Protein AF-A0A1V2H3I9-F1 (afdb_monomer_lite)

Secondary structure (DSSP, 8-state):
----------PPPPPPHHHHHHHHTT--HHHHHHHHHHTT-S-HHHHHHHHHHHHHTT-HHHHHHHHHHHHHHTTT-GGGS-GGGTS-HHHHHHHHHHTT-S-HHHHHHHHHHHHHHTTHHHHHHHHHHT-

Organism: NCBI:txid1817963

Foldseek 3Di:
DDDPPPPPPPDPDPDDPLRVLCVVLVAFQLLLLLLCVLVVPPDSVVSSVVLSVCVVVVVSVVSVVSSQSSLVVCLPVLVSQFLVRPDPPVLLVLQCVVVVNPDSVVSRSVSSNCSSVVCNVVSVVVSVVVD

Structure (mmCIF, N/CA/C/O backbone):
data_AF-A0A1V2H3I9-F1
#
_entry.id   AF-A0A1V2H3I9-F1
#
loop_
_atom_site.group_PDB
_atom_site.id
_atom_site.type_symbol
_atom_site.label_atom_id
_atom_site.label_alt_id
_atom_site.label_comp_id
_atom_site.label_asym_id
_atom_site.label_entity_id
_atom_site.label_seq_id
_atom_site.pdbx_PDB_ins_code
_atom_site.Cartn_x
_atom_site.Cartn_y
_atom_site.Cartn_z
_atom_site.occupancy
_atom_site.B_iso_or_equiv
_atom_site.auth_seq_id
_atom_site.auth_comp_id
_atom_site.auth_asym_id
_atom_site.auth_atom_id
_atom_site.pdbx_PDB_model_num
ATOM 1 N N . MET A 1 1 ? 9.958 34.212 -27.183 1.00 38.22 1 MET A N 1
ATOM 2 C CA . MET A 1 1 ? 9.345 34.117 -25.842 1.00 38.22 1 MET A CA 1
ATOM 3 C C . MET A 1 1 ? 9.125 32.646 -25.543 1.00 38.22 1 MET A C 1
ATOM 5 O O . MET A 1 1 ? 8.283 32.039 -26.184 1.00 38.22 1 MET A O 1
ATOM 9 N N . VAL A 1 2 ? 9.939 32.056 -24.668 1.00 41.97 2 VAL A N 1
ATOM 10 C CA . VAL A 1 2 ? 9.765 30.665 -24.224 1.00 41.97 2 VAL A CA 1
ATOM 11 C C . VAL A 1 2 ? 9.005 30.728 -22.906 1.00 41.97 2 VAL A C 1
ATOM 13 O O . VAL A 1 2 ? 9.522 31.258 -21.926 1.00 41.97 2 VAL A O 1
ATOM 16 N N . ALA A 1 3 ? 7.755 30.270 -22.906 1.00 41.75 3 ALA A N 1
ATOM 17 C CA . ALA A 1 3 ? 6.960 30.154 -21.694 1.00 41.75 3 ALA A CA 1
ATOM 18 C C . ALA A 1 3 ? 7.446 28.923 -20.917 1.00 41.75 3 ALA A C 1
ATOM 20 O O . ALA A 1 3 ? 7.245 27.790 -21.353 1.00 41.75 3 ALA A O 1
ATOM 21 N N . LEU A 1 4 ? 8.120 29.147 -19.786 1.00 42.47 4 LEU A N 1
ATOM 22 C CA . LEU A 1 4 ? 8.366 28.102 -18.797 1.00 42.47 4 LEU A CA 1
ATOM 23 C C . LEU A 1 4 ? 7.017 27.704 -18.192 1.00 42.47 4 LEU A C 1
ATOM 25 O O . LEU A 1 4 ? 6.416 28.471 -17.441 1.00 42.47 4 LEU A O 1
ATOM 29 N N . VAL A 1 5 ? 6.544 26.501 -18.509 1.00 44.34 5 VAL A N 1
ATOM 30 C CA . VAL A 1 5 ? 5.458 25.867 -17.762 1.00 44.34 5 VAL A CA 1
ATOM 31 C C . VAL A 1 5 ? 6.067 25.390 -16.448 1.00 44.34 5 VAL A C 1
ATOM 33 O O . VAL A 1 5 ? 6.793 24.398 -16.413 1.00 44.34 5 VAL A O 1
ATOM 36 N N . ALA A 1 6 ? 5.831 26.141 -15.374 1.00 46.28 6 ALA A N 1
ATOM 37 C CA . ALA A 1 6 ? 6.162 25.706 -14.028 1.00 46.28 6 ALA A CA 1
ATOM 38 C C . ALA A 1 6 ? 5.324 24.458 -13.714 1.00 46.28 6 ALA A C 1
ATOM 40 O O . ALA A 1 6 ? 4.102 24.536 -13.583 1.00 46.28 6 ALA A O 1
ATOM 41 N N . ALA A 1 7 ? 5.980 23.300 -13.636 1.00 45.19 7 ALA A N 1
ATOM 42 C CA . ALA A 1 7 ? 5.381 22.093 -13.098 1.00 45.19 7 ALA A CA 1
ATOM 43 C C . ALA A 1 7 ? 5.066 22.361 -11.623 1.00 45.19 7 ALA A C 1
ATOM 45 O O . ALA A 1 7 ? 5.963 22.384 -10.782 1.00 45.19 7 ALA A O 1
ATOM 46 N N . ALA A 1 8 ? 3.798 22.631 -11.320 1.00 38.44 8 ALA A N 1
ATOM 47 C CA . ALA A 1 8 ? 3.319 22.654 -9.953 1.00 38.44 8 ALA A CA 1
ATOM 48 C C . ALA A 1 8 ? 3.481 21.235 -9.397 1.00 38.44 8 ALA A C 1
ATOM 50 O O . ALA A 1 8 ? 2.689 20.342 -9.694 1.00 38.44 8 ALA A O 1
ATOM 51 N N . THR A 1 9 ? 4.542 21.011 -8.628 1.00 39.88 9 THR A N 1
ATOM 52 C CA . THR A 1 9 ? 4.649 19.851 -7.752 1.00 39.88 9 THR A CA 1
ATOM 53 C C . THR A 1 9 ? 3.537 20.008 -6.726 1.00 39.88 9 THR A C 1
ATOM 55 O O . THR A 1 9 ? 3.669 20.794 -5.788 1.00 39.88 9 THR A O 1
ATOM 58 N N . ALA A 1 10 ? 2.402 19.343 -6.945 1.00 35.34 10 ALA A N 1
ATOM 59 C CA . ALA A 1 10 ? 1.400 19.199 -5.908 1.00 35.34 10 ALA A CA 1
ATOM 60 C C . ALA A 1 10 ? 2.096 18.494 -4.742 1.00 35.34 10 ALA A C 1
ATOM 62 O O . ALA A 1 10 ? 2.408 17.307 -4.827 1.00 35.34 10 ALA A O 1
ATOM 63 N N . SER A 1 11 ? 2.427 19.252 -3.696 1.00 36.00 11 SER A N 1
ATOM 64 C CA . SER A 1 11 ? 2.833 18.668 -2.426 1.00 36.00 11 SER A CA 1
ATOM 65 C C . SER A 1 11 ? 1.748 17.664 -2.039 1.00 36.00 11 SER A C 1
ATOM 67 O O . SER A 1 11 ? 0.568 18.027 -2.131 1.00 36.00 11 SER A O 1
ATOM 69 N N . PRO A 1 12 ? 2.099 16.423 -1.656 1.00 45.44 12 PRO A N 1
ATOM 70 C CA . PRO A 1 12 ? 1.099 15.488 -1.170 1.00 45.44 12 PRO A CA 1
ATOM 71 C C . PRO A 1 12 ? 0.345 16.195 -0.046 1.00 45.44 12 PRO A C 1
ATOM 73 O O . PRO A 1 12 ? 0.968 16.803 0.831 1.00 45.44 12 PRO A O 1
ATOM 76 N N . ALA A 1 13 ? -0.988 16.213 -0.136 1.00 4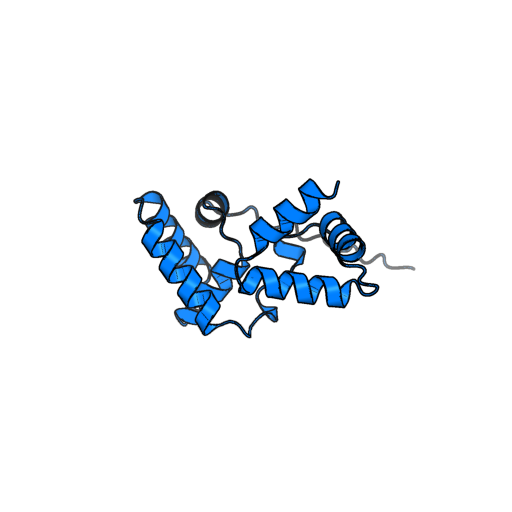8.72 13 ALA A N 1
ATOM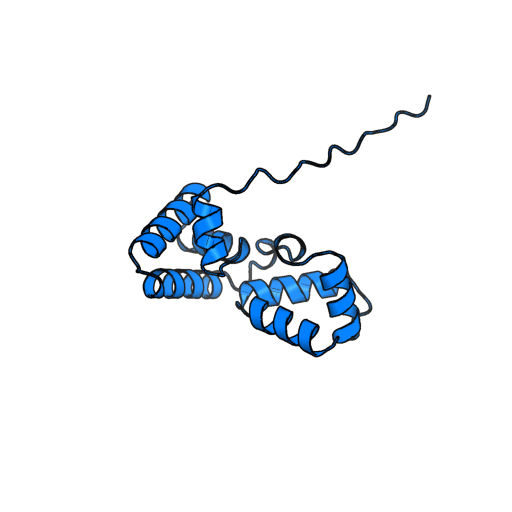 77 C CA . ALA A 1 13 ? -1.810 16.697 0.960 1.00 48.72 13 ALA A CA 1
ATOM 78 C C . ALA A 1 13 ? -1.307 15.998 2.227 1.00 48.72 13 ALA A C 1
ATOM 80 O O . ALA A 1 13 ? -1.122 14.780 2.211 1.00 48.72 13 ALA A O 1
ATOM 81 N N . LEU A 1 14 ? -0.981 16.774 3.266 1.00 50.88 14 LEU A N 1
ATOM 82 C CA . LEU A 1 14 ? -0.530 16.205 4.532 1.00 50.88 14 LEU A CA 1
ATOM 83 C C . LEU A 1 14 ? -1.555 15.158 4.959 1.00 50.88 14 LEU A C 1
ATOM 85 O O . LEU A 1 14 ? -2.751 15.463 4.990 1.00 50.88 14 LEU A O 1
ATOM 89 N N . ALA A 1 15 ? -1.070 13.945 5.218 1.00 66.56 15 ALA A N 1
ATOM 90 C CA . ALA A 1 15 ? -1.923 12.832 5.574 1.00 66.56 15 ALA A CA 1
ATOM 91 C C . ALA A 1 15 ? -2.796 13.207 6.784 1.00 66.56 15 ALA A C 1
ATOM 93 O O . ALA A 1 15 ? -2.362 13.908 7.701 1.00 66.56 15 ALA A O 1
ATOM 94 N N . GLY A 1 16 ? -4.069 12.821 6.745 1.00 80.19 16 GLY A N 1
ATOM 95 C CA . GLY A 1 16 ? -4.996 13.059 7.849 1.00 80.19 16 GLY A CA 1
ATOM 96 C C . GLY A 1 16 ? -4.789 12.055 8.993 1.00 80.19 16 GLY A C 1
ATOM 97 O O . GLY A 1 16 ? -4.281 10.961 8.773 1.00 80.19 16 GLY A O 1
ATOM 98 N N . PRO A 1 17 ? -5.321 12.307 10.204 1.00 85.94 17 PRO A N 1
ATOM 99 C CA . PRO A 1 17 ? -5.114 11.424 11.361 1.00 85.94 17 PRO A CA 1
ATOM 100 C C . PRO A 1 17 ? -5.644 9.989 11.176 1.00 85.94 17 PRO A C 1
ATOM 102 O O . PRO A 1 17 ? -5.270 9.083 11.918 1.00 85.94 17 PRO A O 1
ATOM 105 N N . ASN A 1 18 ? -6.559 9.759 10.229 1.00 89.75 18 ASN A N 1
ATOM 106 C CA . ASN A 1 18 ? -7.024 8.410 9.891 1.00 89.75 18 ASN A CA 1
ATOM 107 C C . ASN A 1 18 ? -6.055 7.679 8.956 1.00 89.75 18 ASN A C 1
ATOM 109 O O . ASN A 1 18 ? -5.906 6.469 9.086 1.00 89.75 18 ASN A O 1
ATOM 113 N N . GLU A 1 19 ? -5.409 8.408 8.045 1.00 89.06 19 GLU A N 1
ATOM 114 C CA . GLU A 1 19 ? -4.344 7.888 7.186 1.00 89.06 19 GLU A CA 1
ATOM 115 C C . GLU A 1 19 ? -3.135 7.513 8.032 1.00 89.06 19 GLU A C 1
ATOM 117 O O . GLU A 1 19 ? -2.701 6.367 7.963 1.00 89.06 19 GLU A O 1
ATOM 122 N N . ASP A 1 20 ? -2.713 8.397 8.939 1.00 91.00 20 ASP A N 1
ATOM 123 C CA . ASP A 1 20 ? -1.615 8.126 9.871 1.00 91.00 20 ASP A CA 1
ATOM 124 C C . ASP A 1 20 ? -1.865 6.849 10.684 1.00 91.00 20 ASP A C 1
ATOM 126 O O . ASP A 1 20 ? -1.057 5.928 10.648 1.00 91.00 20 ASP A O 1
ATOM 130 N N . THR A 1 21 ? -3.033 6.722 11.333 1.00 92.81 21 THR A N 1
ATOM 131 C CA . THR A 1 21 ? -3.376 5.512 12.111 1.00 92.81 21 THR A CA 1
ATOM 132 C C . THR A 1 21 ? -3.334 4.239 11.252 1.00 92.81 21 THR A C 1
ATOM 134 O O . THR A 1 21 ? -2.933 3.174 11.723 1.00 92.81 21 THR A O 1
ATOM 137 N N . PHE A 1 22 ? -3.782 4.317 9.998 1.00 92.62 22 PHE A N 1
ATOM 138 C CA . PHE A 1 22 ? -3.823 3.169 9.093 1.00 92.62 22 PHE A CA 1
ATOM 139 C C . PHE A 1 22 ? -2.421 2.775 8.605 1.00 92.62 22 PHE A C 1
ATOM 141 O O . PHE A 1 22 ? -2.088 1.587 8.575 1.00 92.62 22 PHE A O 1
ATOM 148 N N . PHE A 1 23 ? -1.577 3.757 8.287 1.00 90.81 23 PHE A N 1
ATOM 149 C CA . PHE A 1 23 ? -0.196 3.539 7.860 1.00 90.81 23 PHE A CA 1
ATOM 150 C C . PHE A 1 23 ? 0.717 3.108 9.008 1.00 90.81 23 PHE A C 1
ATOM 152 O O . PHE A 1 23 ? 1.546 2.222 8.816 1.00 90.81 23 PHE A O 1
ATOM 159 N N . GLU A 1 24 ? 0.535 3.648 10.215 1.00 91.94 24 GLU A N 1
ATOM 160 C CA . GLU A 1 24 ? 1.241 3.208 11.427 1.00 91.94 24 GLU A CA 1
ATOM 161 C C . GLU A 1 24 ? 0.937 1.740 11.762 1.00 91.94 24 GLU A C 1
ATOM 163 O O . GLU A 1 24 ? 1.810 1.010 12.231 1.00 91.94 24 GLU A O 1
ATOM 168 N N . ALA A 1 25 ? -0.272 1.263 11.445 1.00 91.06 25 ALA A N 1
ATOM 169 C CA . ALA A 1 25 ? -0.620 -0.157 11.524 1.00 91.06 25 ALA A CA 1
ATOM 170 C C . ALA A 1 25 ? 0.019 -1.012 10.404 1.00 91.06 25 ALA A C 1
ATOM 172 O O . ALA A 1 25 ? -0.101 -2.241 10.401 1.00 91.06 25 ALA A O 1
ATOM 173 N N . GLY A 1 26 ? 0.736 -0.387 9.467 1.00 90.19 26 GLY A N 1
ATOM 174 C CA . GLY A 1 26 ? 1.489 -1.032 8.397 1.00 90.19 26 GLY A CA 1
ATOM 175 C C . GLY A 1 26 ? 0.655 -1.423 7.180 1.00 90.19 26 GLY A C 1
ATOM 176 O O . GLY A 1 26 ? 1.067 -2.330 6.450 1.00 90.19 26 GLY A O 1
ATOM 177 N N . TYR A 1 27 ? -0.502 -0.788 6.988 1.00 92.00 27 TYR A N 1
ATOM 178 C CA . TYR A 1 27 ? -1.279 -0.874 5.754 1.00 92.00 27 TYR A CA 1
ATOM 179 C C . TYR A 1 27 ? -0.860 0.222 4.768 1.00 92.00 27 TYR A C 1
ATOM 181 O O . TYR A 1 27 ? -0.192 1.186 5.129 1.00 92.00 27 TYR A O 1
ATOM 189 N N . THR A 1 28 ? -1.254 0.072 3.509 1.00 92.06 28 THR A N 1
ATOM 190 C CA . THR A 1 28 ? -0.901 0.979 2.407 1.00 92.06 28 THR A CA 1
ATOM 191 C C . THR A 1 28 ? -2.142 1.637 1.799 1.00 92.06 28 THR A C 1
ATOM 193 O O . THR A 1 28 ? -3.260 1.162 1.995 1.00 92.06 28 THR A O 1
ATOM 196 N N . MET A 1 29 ? -1.977 2.690 0.990 1.00 91.00 29 MET A N 1
ATOM 197 C CA . MET A 1 29 ? -3.105 3.259 0.227 1.00 91.00 29 MET A CA 1
ATOM 198 C C . MET A 1 29 ? -3.735 2.260 -0.746 1.00 91.00 29 MET A C 1
ATOM 200 O O . MET A 1 29 ? -4.950 2.270 -0.935 1.00 91.00 29 MET A O 1
ATOM 204 N N . CYS A 1 30 ? -2.945 1.326 -1.283 1.00 93.06 30 CYS A N 1
ATOM 205 C CA . CYS A 1 30 ? -3.471 0.192 -2.041 1.00 93.06 30 CYS A CA 1
ATOM 206 C C . CYS A 1 30 ? -4.507 -0.594 -1.220 1.00 93.06 30 CYS A C 1
ATOM 208 O O . CYS A 1 30 ? -5.595 -0.871 -1.718 1.00 93.06 30 CYS A O 1
ATOM 210 N N . ASP A 1 31 ? -4.231 -0.883 0.055 1.00 93.81 31 ASP A N 1
ATOM 211 C CA . ASP A 1 31 ? -5.164 -1.608 0.930 1.00 93.81 31 ASP A CA 1
ATOM 212 C C . ASP A 1 31 ? -6.463 -0.835 1.150 1.00 93.81 31 ASP A C 1
ATOM 214 O O . ASP A 1 31 ? -7.549 -1.417 1.119 1.00 93.81 31 ASP A O 1
ATOM 218 N N . ALA A 1 32 ? -6.361 0.484 1.302 1.00 93.00 32 ALA A N 1
ATOM 219 C CA . ALA A 1 32 ? -7.514 1.365 1.404 1.00 93.00 32 ALA A CA 1
ATOM 220 C C . ALA A 1 32 ? -8.367 1.340 0.121 1.00 93.00 32 ALA A C 1
ATOM 222 O O . ALA A 1 32 ? -9.588 1.203 0.196 1.00 93.00 32 ALA A O 1
ATOM 223 N N . HIS A 1 33 ? -7.742 1.382 -1.061 1.00 93.12 33 HIS A N 1
ATOM 224 C CA . HIS A 1 33 ? -8.431 1.245 -2.350 1.00 93.12 33 HIS A CA 1
ATOM 225 C C . HIS A 1 33 ? -9.081 -0.127 -2.542 1.00 93.12 33 HIS A C 1
ATOM 227 O O . HIS A 1 33 ? -10.212 -0.207 -3.023 1.00 93.12 33 HIS A O 1
ATOM 233 N N . MET A 1 34 ? -8.409 -1.207 -2.143 1.00 93.88 34 MET A N 1
ATOM 234 C CA . MET A 1 34 ? -8.975 -2.556 -2.215 1.00 93.88 34 MET A CA 1
ATOM 235 C C . MET A 1 34 ? -10.183 -2.712 -1.279 1.00 93.88 34 MET A C 1
ATOM 237 O O . MET A 1 34 ? -11.178 -3.332 -1.655 1.00 93.88 34 MET A O 1
ATOM 241 N N . LEU A 1 35 ? -10.124 -2.127 -0.079 1.00 93.69 35 LEU A N 1
ATOM 242 C CA . LEU A 1 35 ? -11.254 -2.066 0.850 1.00 93.69 35 LEU A CA 1
ATOM 243 C C . LEU A 1 35 ? -12.417 -1.248 0.288 1.00 93.69 35 LEU A C 1
ATOM 245 O O . LEU A 1 35 ? -13.564 -1.678 0.370 1.00 93.69 35 LEU A O 1
ATOM 249 N N . GLN A 1 36 ? -12.117 -0.085 -0.288 1.00 93.25 36 GLN A N 1
ATOM 250 C CA . GLN A 1 36 ? -13.107 0.802 -0.885 1.00 93.25 36 GLN A CA 1
ATOM 251 C C . GLN A 1 36 ? -13.944 0.081 -1.943 1.00 93.25 36 GLN A C 1
ATOM 253 O O . GLN A 1 36 ? -15.172 0.127 -1.897 1.00 93.25 36 GLN A O 1
ATOM 258 N N . LEU A 1 37 ? -13.275 -0.633 -2.849 1.00 90.12 37 LEU A N 1
ATOM 259 C CA . LEU A 1 37 ? -13.933 -1.420 -3.887 1.00 90.12 37 LEU A CA 1
ATOM 260 C C . LEU A 1 37 ? -14.748 -2.582 -3.313 1.00 90.12 37 LEU A C 1
ATOM 262 O O . LEU A 1 37 ? -15.829 -2.869 -3.801 1.00 90.12 37 LEU A O 1
ATOM 266 N N . ALA A 1 38 ? -14.253 -3.260 -2.276 1.00 90.06 38 ALA A N 1
ATOM 267 C CA . ALA A 1 38 ? -14.966 -4.394 -1.687 1.00 90.06 38 ALA A CA 1
ATOM 268 C C . ALA A 1 38 ? -16.235 -4.004 -0.912 1.00 90.06 38 ALA A C 1
ATOM 270 O O . ALA A 1 38 ? -17.099 -4.855 -0.702 1.00 90.06 38 ALA A O 1
ATOM 271 N N . TYR A 1 39 ? -16.337 -2.751 -0.467 1.00 89.00 39 TYR A N 1
ATOM 272 C CA . TYR A 1 39 ? -17.512 -2.226 0.229 1.00 89.00 39 TYR A CA 1
ATOM 273 C C . TYR A 1 39 ? -18.439 -1.386 -0.653 1.00 89.00 39 TYR A C 1
ATOM 275 O O . TYR A 1 39 ? -19.429 -0.879 -0.125 1.00 89.00 39 TYR A O 1
ATOM 283 N N . ASP A 1 40 ? -18.127 -1.229 -1.945 1.00 86.50 40 ASP A N 1
ATOM 284 C CA . ASP A 1 40 ? -18.825 -0.311 -2.855 1.00 86.50 40 ASP A CA 1
ATOM 285 C C . ASP A 1 40 ? -18.975 1.103 -2.249 1.00 86.50 40 ASP A C 1
ATOM 287 O O . ASP A 1 40 ? -20.020 1.748 -2.347 1.00 86.50 40 ASP A O 1
ATOM 291 N N . ASP A 1 41 ? -17.935 1.577 -1.552 1.00 86.06 41 ASP A N 1
ATOM 292 C CA . ASP A 1 41 ? -17.943 2.881 -0.884 1.00 86.06 41 ASP A CA 1
ATOM 293 C C . ASP A 1 41 ? -17.300 3.937 -1.786 1.00 86.06 41 ASP A C 1
ATOM 295 O O . ASP A 1 41 ? -16.099 3.919 -2.046 1.00 86.06 41 ASP A O 1
ATOM 299 N N . ASP A 1 42 ? -18.065 4.922 -2.240 1.00 82.62 42 ASP A N 1
ATOM 300 C CA . ASP A 1 42 ? -17.523 5.974 -3.106 1.00 82.62 42 ASP A CA 1
ATOM 301 C C . ASP A 1 42 ? -16.559 6.923 -2.369 1.00 82.62 42 ASP A C 1
ATOM 303 O O . ASP A 1 42 ? -15.836 7.701 -2.997 1.00 82.62 42 ASP A O 1
ATOM 307 N N . LEU A 1 43 ? -16.508 6.869 -1.031 1.00 86.75 43 LEU A N 1
ATOM 308 C CA . LEU A 1 43 ? -15.756 7.814 -0.209 1.00 86.75 43 LEU A CA 1
ATOM 309 C C . LEU A 1 43 ? -14.599 7.142 0.535 1.00 86.75 43 LEU A C 1
ATOM 311 O O . LEU A 1 43 ? -14.763 6.629 1.642 1.00 86.75 43 LEU A O 1
ATOM 315 N N . MET A 1 44 ? -13.383 7.287 0.004 1.00 85.75 44 MET A N 1
ATOM 316 C CA . MET A 1 44 ? -12.154 6.799 0.649 1.00 85.75 44 MET A CA 1
ATOM 317 C C . MET A 1 44 ? -12.022 7.247 2.116 1.00 85.75 44 MET A C 1
ATOM 319 O O . MET A 1 44 ? -11.697 6.456 3.001 1.00 85.75 44 MET A O 1
ATOM 323 N N . ASN A 1 45 ? -12.377 8.500 2.413 1.00 86.06 45 ASN A N 1
ATOM 324 C CA . ASN A 1 45 ? -12.335 9.038 3.775 1.00 86.06 45 ASN A CA 1
ATOM 325 C C . ASN A 1 45 ? -13.207 8.249 4.765 1.00 86.06 45 ASN A C 1
ATOM 327 O O . ASN A 1 45 ? -12.893 8.199 5.955 1.00 86.06 45 ASN A O 1
ATOM 331 N N . ARG A 1 46 ? -14.308 7.640 4.304 1.00 88.25 46 ARG A N 1
ATOM 332 C CA . ARG A 1 46 ? -15.182 6.808 5.139 1.00 88.25 46 ARG A CA 1
ATOM 333 C C . ARG A 1 46 ? -14.525 5.463 5.435 1.00 88.25 46 ARG A C 1
ATOM 335 O O . ARG A 1 46 ? -14.496 5.069 6.600 1.00 88.25 46 ARG A O 1
ATOM 342 N N . VAL A 1 47 ? -13.949 4.816 4.423 1.00 90.81 47 VAL A N 1
ATOM 343 C CA . VAL A 1 47 ? -13.177 3.571 4.568 1.00 90.81 47 VAL A CA 1
ATOM 344 C C . VAL A 1 47 ? -12.050 3.759 5.581 1.00 90.81 47 VAL A C 1
ATOM 346 O O . VAL A 1 47 ? -11.978 3.027 6.570 1.00 90.81 47 VAL A O 1
ATOM 349 N N . MET A 1 48 ? -11.240 4.802 5.392 1.00 89.81 48 MET A N 1
ATOM 350 C CA . MET A 1 48 ? -10.093 5.105 6.250 1.00 89.81 48 MET A CA 1
ATOM 351 C C . MET A 1 48 ? -10.512 5.461 7.673 1.00 89.81 48 MET A C 1
ATOM 353 O O . MET A 1 48 ? -9.921 4.965 8.629 1.00 89.81 48 MET A O 1
ATOM 357 N N . ARG A 1 49 ? -11.574 6.257 7.848 1.00 91.62 49 ARG A N 1
ATOM 358 C CA . ARG A 1 49 ? -12.116 6.553 9.181 1.00 91.62 49 ARG A CA 1
ATOM 359 C C . ARG A 1 49 ? -12.578 5.282 9.892 1.00 91.62 49 ARG A C 1
ATOM 361 O O . ARG A 1 49 ? -12.202 5.069 11.039 1.00 91.62 49 ARG A O 1
ATOM 368 N N . ASN A 1 50 ? -13.344 4.427 9.217 1.00 92.94 50 ASN A N 1
ATOM 369 C CA . ASN A 1 50 ? -13.858 3.189 9.805 1.00 92.94 50 ASN A CA 1
ATOM 370 C C . ASN A 1 50 ? -12.724 2.220 10.178 1.00 92.94 50 ASN A C 1
ATOM 372 O O . ASN A 1 50 ? -12.781 1.573 11.225 1.00 92.94 50 ASN A O 1
ATOM 376 N N . ALA A 1 51 ? -11.695 2.110 9.334 1.00 94.00 51 ALA A N 1
ATOM 377 C CA . ALA A 1 51 ? -10.518 1.301 9.624 1.00 94.00 51 ALA A CA 1
ATOM 378 C C . ALA A 1 51 ? -9.723 1.871 10.809 1.00 94.00 51 ALA A C 1
ATOM 380 O O . ALA A 1 51 ? -9.426 1.140 11.753 1.00 94.00 51 ALA A O 1
ATOM 381 N N . ALA A 1 52 ? -9.456 3.179 10.816 1.00 94.25 52 ALA A N 1
ATOM 382 C CA . ALA A 1 52 ? -8.753 3.851 11.904 1.00 94.25 52 ALA A CA 1
ATOM 383 C C . ALA A 1 52 ? -9.507 3.747 13.242 1.00 94.25 52 ALA A C 1
ATOM 385 O O . ALA A 1 52 ? -8.893 3.514 14.279 1.00 94.25 52 ALA A O 1
ATOM 386 N N . GLU A 1 53 ? -10.838 3.858 13.244 1.00 96.00 53 GLU A N 1
ATOM 387 C CA . GLU A 1 53 ? -11.659 3.659 14.445 1.00 96.00 53 GLU A CA 1
ATOM 388 C C . GLU A 1 53 ? -11.531 2.240 15.015 1.00 96.00 53 GLU A C 1
ATOM 390 O O . GLU A 1 53 ? -11.358 2.091 16.225 1.00 96.00 53 GLU A O 1
ATOM 395 N N . LYS A 1 54 ? -11.564 1.206 14.164 1.00 96.31 54 LYS A N 1
ATOM 396 C CA . LYS A 1 54 ? -11.329 -0.188 14.581 1.00 96.31 54 LYS A CA 1
ATOM 397 C C . LYS A 1 54 ? -9.919 -0.364 15.153 1.00 96.31 54 LYS A C 1
ATOM 399 O O . LYS A 1 54 ? -9.764 -0.945 16.223 1.00 96.31 54 LYS A O 1
ATOM 404 N N . LEU A 1 55 ? -8.898 0.189 14.494 1.00 96.62 55 LEU A N 1
ATOM 405 C CA . LEU A 1 55 ? -7.511 0.124 14.972 1.00 96.62 55 LEU A CA 1
ATOM 406 C C . LEU A 1 55 ? -7.351 0.770 16.353 1.00 96.62 55 LEU A C 1
ATOM 408 O O . LEU A 1 55 ? -6.790 0.147 17.251 1.00 96.62 55 LEU A O 1
ATOM 412 N N . ARG A 1 56 ? -7.921 1.963 16.569 1.00 94.94 56 ARG A N 1
ATOM 413 C CA . ARG A 1 56 ? -7.881 2.654 17.874 1.00 94.94 56 ARG A CA 1
ATOM 414 C C . ARG A 1 56 ? -8.597 1.887 18.989 1.00 94.94 56 ARG A C 1
ATOM 416 O O . ARG A 1 56 ? -8.254 2.059 20.153 1.00 94.94 56 ARG A O 1
ATOM 423 N N . ARG A 1 57 ? -9.575 1.042 18.652 1.00 96.12 57 ARG A N 1
ATOM 424 C CA . ARG A 1 57 ? -10.275 0.154 19.600 1.00 96.12 57 ARG A CA 1
ATOM 425 C C . ARG A 1 57 ? -9.537 -1.161 19.869 1.00 96.12 57 ARG A C 1
ATOM 427 O O . ARG A 1 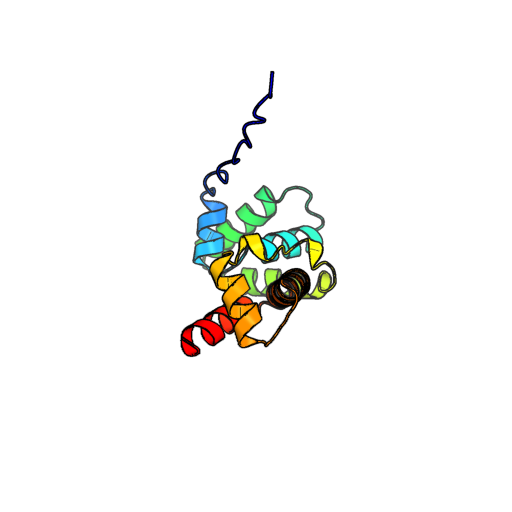57 ? -9.989 -1.935 20.704 1.00 96.12 57 ARG A O 1
ATOM 434 N N . GLY A 1 58 ? -8.418 -1.414 19.189 1.00 95.62 58 GLY A N 1
ATOM 435 C CA . GLY A 1 58 ? -7.682 -2.675 19.281 1.00 95.62 58 GLY A CA 1
ATOM 436 C C . GLY A 1 58 ? -8.222 -3.782 18.369 1.00 95.62 58 GLY A C 1
ATOM 437 O O . GLY A 1 58 ? -7.736 -4.909 18.427 1.00 95.62 58 GLY A O 1
ATOM 438 N N . ASP A 1 59 ? -9.161 -3.480 17.467 1.00 97.00 59 ASP A N 1
ATOM 439 C CA . ASP A 1 59 ? -9.781 -4.448 16.551 1.00 97.00 59 ASP A CA 1
ATOM 440 C C . ASP A 1 59 ? -8.902 -4.737 15.314 1.00 97.00 59 ASP A C 1
ATOM 442 O O . ASP A 1 59 ? -9.392 -4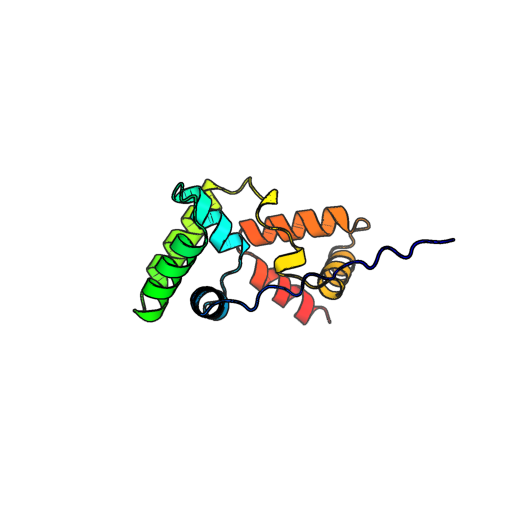.908 14.193 1.00 97.00 59 ASP A O 1
ATOM 446 N N . GLY A 1 60 ? -7.579 -4.802 15.494 1.00 95.75 60 GLY A N 1
ATOM 447 C CA . GLY A 1 60 ? -6.615 -4.980 14.403 1.00 95.75 60 GLY A CA 1
ATOM 448 C C . GLY A 1 60 ? -6.854 -6.254 13.590 1.00 95.75 60 GLY A C 1
ATOM 449 O O . GLY A 1 60 ? -6.769 -6.225 12.364 1.00 95.75 60 GLY A O 1
ATOM 450 N N . ALA A 1 61 ? -7.261 -7.346 14.245 1.00 96.44 61 ALA A N 1
ATOM 451 C CA . ALA A 1 61 ? -7.611 -8.598 13.573 1.00 96.44 61 ALA A CA 1
ATOM 452 C C . ALA A 1 61 ? -8.806 -8.442 12.618 1.00 96.44 61 ALA A C 1
ATOM 454 O O . ALA A 1 61 ? -8.847 -9.072 11.561 1.00 96.44 61 ALA A O 1
ATOM 455 N N . ARG A 1 62 ? -9.774 -7.578 12.960 1.00 95.06 62 ARG A N 1
ATOM 456 C CA . ARG A 1 62 ? -10.920 -7.320 12.086 1.00 95.06 62 ARG A CA 1
ATOM 457 C C . ARG A 1 62 ? -10.504 -6.518 10.862 1.00 95.06 62 ARG A C 1
ATOM 459 O O . ARG A 1 62 ? -10.922 -6.856 9.762 1.00 95.06 62 ARG A O 1
ATOM 466 N N . VAL A 1 63 ? -9.660 -5.506 11.053 1.00 96.06 63 VAL A N 1
ATOM 467 C CA . VAL A 1 63 ? -9.116 -4.705 9.947 1.00 96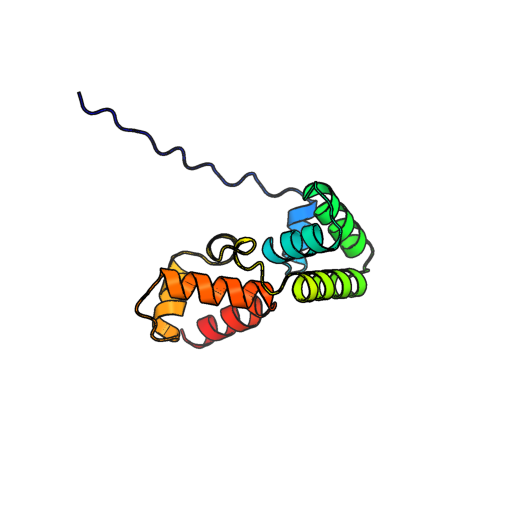.06 63 VAL A CA 1
ATOM 468 C C . VAL A 1 63 ? -8.271 -5.570 9.017 1.00 96.06 63 VAL A C 1
ATOM 470 O O . VAL A 1 63 ? -8.448 -5.491 7.808 1.00 96.06 63 VAL A O 1
ATOM 473 N N . ALA A 1 64 ? -7.443 -6.465 9.558 1.00 95.38 64 ALA A N 1
ATOM 474 C CA . ALA A 1 64 ? -6.661 -7.403 8.757 1.00 95.38 64 ALA A CA 1
ATOM 475 C C . ALA A 1 64 ? -7.557 -8.317 7.904 1.00 95.38 64 ALA A C 1
ATOM 477 O O . ALA A 1 64 ? -7.315 -8.479 6.710 1.00 95.38 64 ALA A O 1
ATOM 478 N N . ALA A 1 65 ? -8.628 -8.869 8.488 1.00 95.56 65 ALA A N 1
ATOM 479 C CA . ALA A 1 65 ? -9.584 -9.705 7.761 1.00 95.56 65 ALA A CA 1
ATOM 480 C C . ALA A 1 65 ? -10.366 -8.927 6.687 1.00 95.56 65 ALA A C 1
ATOM 482 O O . ALA A 1 65 ? -10.661 -9.467 5.620 1.00 95.56 65 ALA A O 1
ATOM 483 N N . ASP A 1 66 ? -10.708 -7.669 6.968 1.00 95.25 66 ASP A N 1
ATOM 484 C CA . ASP A 1 66 ? -11.356 -6.775 6.012 1.00 95.25 66 ASP A CA 1
ATOM 485 C C . ASP A 1 66 ? -10.406 -6.483 4.830 1.00 95.25 66 ASP A C 1
ATOM 487 O O . ASP A 1 66 ? -10.802 -6.646 3.676 1.00 95.25 66 ASP A O 1
ATOM 491 N N . VAL A 1 67 ? -9.141 -6.126 5.099 1.00 95.12 67 VAL A N 1
ATOM 492 C CA . VAL A 1 67 ? -8.121 -5.838 4.069 1.00 95.12 67 VAL A CA 1
ATOM 493 C C . VAL A 1 67 ? -7.850 -7.064 3.205 1.00 95.12 67 VAL A C 1
ATOM 495 O O . VAL A 1 67 ? -7.850 -6.963 1.980 1.00 95.12 67 VAL A O 1
ATOM 498 N N . GLU A 1 68 ? -7.670 -8.229 3.825 1.00 95.00 68 GLU A N 1
ATOM 499 C CA . GLU A 1 68 ? -7.426 -9.481 3.109 1.00 95.00 68 GLU A CA 1
ATOM 500 C C . GLU A 1 68 ? -8.586 -9.820 2.167 1.00 95.00 68 GLU A C 1
ATOM 502 O O . GLU A 1 68 ? -8.381 -10.131 0.994 1.00 95.00 68 GLU A O 1
ATOM 507 N N . ARG A 1 69 ? -9.829 -9.665 2.638 1.00 94.00 69 ARG A N 1
ATOM 508 C CA . ARG A 1 69 ? -11.015 -9.803 1.785 1.00 94.00 69 ARG A CA 1
ATOM 509 C C . ARG A 1 69 ? -10.987 -8.807 0.627 1.00 94.00 69 ARG A C 1
ATOM 511 O O . ARG A 1 69 ? -11.250 -9.200 -0.509 1.00 94.00 69 ARG A O 1
ATOM 518 N N . GLY A 1 70 ? -10.661 -7.544 0.907 1.00 94.00 70 GLY A N 1
ATOM 519 C CA . GLY A 1 70 ? -10.555 -6.493 -0.101 1.00 94.00 70 GLY A CA 1
ATOM 520 C C . GLY A 1 70 ? -9.585 -6.862 -1.219 1.00 94.00 70 GLY A C 1
ATOM 521 O O . GLY A 1 70 ? -9.940 -6.791 -2.397 1.00 94.00 70 GLY A O 1
ATOM 522 N N . ARG A 1 71 ? -8.392 -7.336 -0.852 1.00 93.69 71 ARG A N 1
ATOM 523 C CA . ARG A 1 71 ? -7.371 -7.818 -1.791 1.00 93.69 71 ARG A CA 1
ATOM 524 C C . ARG A 1 71 ? -7.856 -9.014 -2.603 1.00 93.69 71 ARG A C 1
ATOM 526 O O . ARG A 1 71 ? -7.702 -9.025 -3.820 1.00 93.69 71 ARG A O 1
ATOM 533 N N . GLN A 1 72 ? -8.477 -10.005 -1.964 1.00 93.62 72 GLN A N 1
ATOM 534 C CA . GLN A 1 72 ? -8.970 -11.203 -2.653 1.00 93.62 72 GLN A CA 1
ATOM 535 C C . GLN A 1 72 ? -10.052 -10.884 -3.689 1.00 93.62 72 GLN A C 1
ATOM 537 O O . GLN A 1 72 ? -9.999 -11.408 -4.805 1.00 93.62 72 GLN A O 1
ATOM 542 N N . MET A 1 73 ? -11.007 -10.018 -3.337 1.00 92.75 73 MET A N 1
ATOM 543 C CA . MET A 1 73 ? -12.086 -9.595 -4.235 1.00 92.75 73 MET A CA 1
ATOM 544 C C . MET A 1 73 ? -11.559 -8.772 -5.414 1.00 92.75 73 MET A C 1
ATOM 546 O O . MET A 1 73 ? -12.049 -8.918 -6.530 1.00 92.75 73 MET A O 1
ATOM 550 N N . ASN A 1 74 ? -10.521 -7.964 -5.186 1.00 92.50 74 ASN A N 1
ATOM 551 C CA . ASN A 1 74 ? -10.016 -6.992 -6.154 1.00 92.50 74 ASN A CA 1
ATOM 552 C C . ASN A 1 74 ? -8.619 -7.338 -6.694 1.00 92.50 74 ASN A C 1
ATOM 554 O O . ASN A 1 74 ? -7.905 -6.472 -7.195 1.00 92.50 74 ASN A O 1
ATOM 558 N N . ARG A 1 75 ? -8.224 -8.619 -6.658 1.00 90.25 75 ARG A N 1
ATOM 559 C CA . ARG A 1 75 ? -6.859 -9.073 -6.994 1.00 90.25 75 ARG A CA 1
ATOM 560 C C . ARG A 1 75 ? -6.380 -8.753 -8.417 1.00 90.25 75 ARG A C 1
ATOM 562 O O . ARG A 1 75 ? -5.196 -8.886 -8.713 1.00 90.25 75 ARG A O 1
ATOM 569 N N . TYR A 1 76 ? -7.296 -8.380 -9.308 1.00 89.06 76 TYR A N 1
ATOM 570 C CA . TYR A 1 76 ? -7.009 -8.007 -10.695 1.00 89.06 76 TYR A CA 1
ATOM 571 C C . TYR A 1 76 ? -6.999 -6.485 -10.924 1.00 89.06 76 TYR A C 1
ATOM 573 O O . TYR A 1 76 ? -6.648 -6.033 -12.010 1.00 89.06 76 TYR A O 1
ATOM 581 N N . GLU A 1 77 ? -7.309 -5.677 -9.908 1.00 89.62 77 GLU A N 1
ATOM 582 C CA . GLU A 1 77 ? -7.377 -4.212 -9.988 1.00 89.62 77 GLU A CA 1
ATOM 583 C C . GLU A 1 77 ? -6.035 -3.544 -9.641 1.00 89.62 77 GLU A C 1
ATOM 585 O O . GLU A 1 77 ? -5.986 -2.502 -8.990 1.00 89.62 77 GLU A O 1
ATOM 590 N N . ALA A 1 78 ? -4.913 -4.100 -10.115 1.00 84.12 78 ALA A N 1
ATOM 591 C CA . ALA A 1 78 ? -3.568 -3.600 -9.794 1.00 84.12 78 ALA A CA 1
ATOM 592 C C . ALA A 1 78 ? -3.332 -2.129 -10.185 1.00 84.12 78 ALA A C 1
ATOM 594 O O . ALA A 1 78 ? -2.500 -1.452 -9.585 1.00 84.12 78 ALA A O 1
ATOM 595 N N . ARG A 1 79 ? -4.114 -1.596 -11.135 1.00 86.62 79 ARG A N 1
ATOM 596 C CA . ARG A 1 79 ? -4.120 -0.167 -11.497 1.00 86.62 79 ARG A CA 1
ATOM 597 C C . ARG A 1 79 ? -4.469 0.771 -10.333 1.00 86.62 79 ARG A C 1
ATOM 599 O O . ARG A 1 79 ? -4.191 1.959 -10.419 1.00 86.62 79 ARG A O 1
ATOM 606 N N . ARG A 1 80 ? -5.111 0.256 -9.279 1.00 85.56 80 ARG A N 1
ATOM 607 C CA . ARG A 1 80 ? -5.471 0.988 -8.053 1.00 85.56 80 ARG A CA 1
ATOM 608 C C . ARG A 1 80 ? -4.373 0.953 -6.990 1.00 85.56 80 ARG A C 1
ATOM 610 O O . ARG A 1 80 ? -4.559 1.501 -5.914 1.00 85.56 80 ARG A O 1
ATOM 617 N N . CYS A 1 81 ? -3.258 0.294 -7.288 1.00 92.19 81 CYS A N 1
ATOM 618 C CA . CYS A 1 81 ? -2.117 0.143 -6.396 1.00 92.19 81 CYS A CA 1
ATOM 619 C C . CYS A 1 81 ? -0.844 0.624 -7.098 1.00 92.19 81 CYS A C 1
ATOM 621 O O . CYS A 1 81 ? 0.039 -0.191 -7.382 1.00 92.19 81 CYS A O 1
ATOM 623 N N . PRO A 1 82 ? -0.749 1.911 -7.467 1.00 91.69 82 PRO A N 1
ATOM 624 C CA . PRO A 1 82 ? 0.437 2.430 -8.133 1.00 91.69 82 PRO A CA 1
ATOM 625 C C . PRO A 1 82 ? 1.660 2.269 -7.223 1.00 91.69 82 PRO A C 1
ATOM 627 O O . PRO A 1 82 ? 1.650 2.651 -6.057 1.00 91.69 82 PRO A O 1
ATOM 630 N N . ALA A 1 83 ? 2.728 1.681 -7.765 1.00 91.94 83 ALA A N 1
ATOM 631 C CA . ALA A 1 83 ? 3.938 1.409 -6.995 1.00 91.94 83 ALA A CA 1
ATOM 632 C C . ALA A 1 83 ? 4.545 2.686 -6.389 1.00 91.94 83 ALA A C 1
ATOM 634 O O . ALA A 1 83 ? 5.028 2.651 -5.263 1.00 91.94 83 ALA A O 1
ATOM 635 N N . ASP A 1 84 ? 4.482 3.811 -7.105 1.00 91.12 84 ASP A N 1
ATOM 636 C CA . ASP A 1 84 ? 5.089 5.081 -6.691 1.00 91.12 84 ASP A CA 1
ATOM 637 C C . ASP A 1 84 ? 4.418 5.721 -5.449 1.00 91.12 84 ASP A C 1
ATOM 639 O O . ASP A 1 84 ? 4.975 6.652 -4.876 1.00 91.12 84 ASP A O 1
ATOM 643 N N . GLU A 1 85 ? 3.260 5.222 -4.991 1.00 86.25 85 GLU A N 1
ATOM 644 C CA . GLU A 1 85 ? 2.656 5.643 -3.711 1.00 86.25 85 GLU A CA 1
ATOM 645 C C . GLU A 1 85 ? 3.333 5.007 -2.489 1.00 86.25 85 GLU A C 1
ATOM 647 O O . GLU A 1 85 ? 3.213 5.519 -1.379 1.00 86.25 85 GLU A O 1
ATOM 652 N N . VAL A 1 86 ? 4.028 3.883 -2.680 1.00 86.69 86 VAL A N 1
ATOM 653 C CA . VAL A 1 86 ? 4.650 3.112 -1.590 1.00 86.69 86 VAL A CA 1
ATOM 654 C C . VAL A 1 86 ? 6.167 3.045 -1.741 1.00 86.69 86 VAL A C 1
ATOM 656 O O . VAL A 1 86 ? 6.887 3.039 -0.745 1.00 86.69 86 VAL A O 1
ATOM 659 N N . TYR A 1 87 ? 6.664 3.005 -2.976 1.00 89.12 87 TYR A N 1
ATOM 660 C CA . TYR A 1 87 ? 8.080 2.859 -3.287 1.00 89.12 87 TYR A CA 1
ATOM 661 C C . TYR A 1 87 ? 8.649 4.150 -3.870 1.00 89.12 87 TYR A C 1
ATOM 663 O O . TYR A 1 87 ? 8.104 4.718 -4.816 1.00 89.12 87 TYR A O 1
ATOM 671 N N . SER A 1 88 ? 9.804 4.578 -3.363 1.00 90.75 88 SER A N 1
ATOM 672 C CA . SER A 1 88 ? 10.555 5.684 -3.954 1.00 90.75 88 SER A CA 1
ATOM 673 C C . SER A 1 88 ? 11.149 5.297 -5.314 1.00 90.75 88 SER A C 1
ATOM 675 O O . SER A 1 88 ? 11.370 4.121 -5.613 1.00 90.75 88 SER A O 1
ATOM 677 N N . ALA A 1 89 ? 11.495 6.295 -6.133 1.00 92.75 89 ALA A N 1
ATOM 678 C CA . ALA A 1 89 ? 12.167 6.057 -7.412 1.00 92.75 89 ALA A CA 1
ATOM 679 C C . ALA A 1 89 ? 13.483 5.264 -7.251 1.00 92.75 89 ALA A C 1
ATOM 681 O O . ALA A 1 89 ? 13.783 4.394 -8.068 1.00 92.75 89 ALA A O 1
ATOM 682 N N . GLU A 1 90 ? 14.240 5.517 -6.177 1.00 92.00 90 GLU A N 1
ATOM 683 C CA . GLU A 1 90 ? 15.462 4.770 -5.852 1.00 92.00 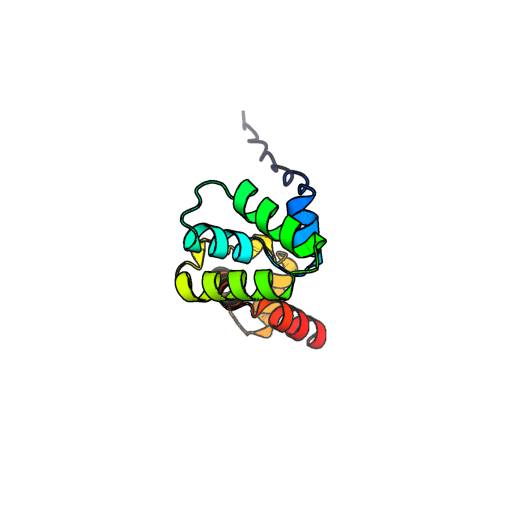90 GLU A CA 1
ATOM 684 C C . GLU A 1 90 ? 15.154 3.302 -5.526 1.00 92.00 90 GLU A C 1
ATOM 686 O O . GLU A 1 90 ? 15.820 2.403 -6.041 1.00 92.00 90 GLU A O 1
ATOM 691 N N . GLN A 1 91 ? 14.117 3.039 -4.724 1.00 92.38 91 GLN A N 1
ATOM 692 C CA . GLN A 1 91 ? 13.691 1.675 -4.405 1.00 92.38 91 GLN A CA 1
ATOM 693 C C . GLN A 1 91 ? 13.242 0.926 -5.661 1.00 92.38 91 GLN A C 1
ATOM 695 O O . GLN A 1 91 ? 13.648 -0.216 -5.861 1.00 92.38 91 GLN A O 1
ATOM 700 N N . ILE A 1 92 ? 12.474 1.568 -6.546 1.00 94.25 92 ILE A N 1
ATOM 701 C CA . ILE A 1 92 ? 12.040 0.970 -7.818 1.00 94.25 92 ILE A CA 1
ATOM 702 C C . ILE A 1 92 ? 13.253 0.589 -8.683 1.00 94.25 92 ILE A C 1
ATOM 704 O O . ILE A 1 92 ? 13.294 -0.516 -9.224 1.00 94.25 92 ILE A O 1
ATOM 708 N N . LEU A 1 93 ? 14.265 1.458 -8.786 1.00 94.19 93 LEU A N 1
ATOM 709 C CA . LEU A 1 93 ? 15.501 1.161 -9.523 1.00 94.19 93 LEU A CA 1
ATOM 710 C C . LEU A 1 93 ? 16.277 -0.010 -8.913 1.00 94.19 93 LEU A C 1
ATOM 712 O O . LEU A 1 93 ? 16.803 -0.861 -9.633 1.00 94.19 93 LEU A O 1
ATOM 716 N N . LEU A 1 94 ? 16.339 -0.078 -7.586 1.00 93.44 94 LEU A N 1
ATOM 717 C CA . LEU A 1 94 ? 16.986 -1.188 -6.900 1.00 93.44 94 LEU A CA 1
ATOM 718 C C . LEU A 1 94 ? 16.233 -2.500 -7.117 1.00 93.44 94 LEU A C 1
ATOM 720 O O . LEU A 1 94 ? 16.880 -3.519 -7.342 1.00 93.44 94 LEU A O 1
ATOM 724 N N . PHE A 1 95 ? 14.897 -2.486 -7.115 1.00 94.75 95 PHE A N 1
ATOM 725 C CA . PHE A 1 95 ? 14.103 -3.675 -7.427 1.00 94.75 95 PHE A CA 1
ATOM 726 C C . PHE A 1 95 ? 14.336 -4.129 -8.864 1.00 94.75 95 PHE A C 1
ATOM 728 O O . PHE A 1 95 ? 14.529 -5.322 -9.092 1.00 94.75 95 PHE A O 1
ATOM 735 N N . ALA A 1 96 ? 14.398 -3.193 -9.817 1.00 95.44 96 ALA A N 1
ATOM 736 C CA . ALA A 1 96 ? 14.728 -3.506 -11.205 1.00 95.44 96 ALA A CA 1
ATOM 737 C C . ALA A 1 96 ? 16.095 -4.205 -11.300 1.00 95.44 96 ALA A C 1
ATOM 739 O O . ALA A 1 96 ? 16.211 -5.261 -11.919 1.00 95.44 96 ALA A O 1
ATOM 740 N N . LYS A 1 97 ? 17.116 -3.686 -10.603 1.00 93.69 97 LYS A N 1
ATOM 741 C CA . LYS A 1 97 ? 18.448 -4.307 -10.543 1.00 93.69 97 LYS A CA 1
ATOM 742 C C . LYS A 1 97 ? 18.418 -5.687 -9.878 1.00 93.69 97 LYS A C 1
ATOM 744 O O . LYS A 1 97 ? 18.974 -6.638 -10.424 1.00 93.69 97 LYS A O 1
ATOM 749 N N . TYR A 1 98 ? 17.784 -5.800 -8.713 1.00 92.31 98 TYR A N 1
ATOM 750 C CA . TYR A 1 98 ? 17.719 -7.032 -7.925 1.00 92.31 98 TYR A CA 1
ATOM 751 C C . TYR A 1 98 ? 17.004 -8.157 -8.686 1.00 92.31 98 TYR A C 1
ATOM 753 O O . TYR A 1 98 ? 17.495 -9.284 -8.743 1.00 92.31 98 TYR A O 1
ATOM 761 N N . TRP A 1 99 ? 15.892 -7.842 -9.353 1.00 94.00 99 TRP A N 1
ATOM 762 C CA . TRP A 1 99 ? 15.138 -8.791 -10.176 1.00 94.00 99 TRP A CA 1
ATOM 763 C C . TRP A 1 99 ? 15.663 -8.945 -11.605 1.00 94.00 99 TRP A C 1
ATOM 765 O O . TRP A 1 99 ? 15.103 -9.742 -12.355 1.00 94.00 99 TRP A O 1
ATOM 775 N N . ARG A 1 100 ? 16.728 -8.222 -11.981 1.00 95.06 100 ARG A N 1
ATOM 776 C CA . ARG A 1 100 ? 17.302 -8.207 -13.338 1.00 95.06 100 ARG A CA 1
ATOM 777 C C . ARG A 1 100 ? 16.256 -7.873 -14.409 1.00 95.06 100 ARG A C 1
ATOM 779 O O . ARG A 1 100 ? 16.149 -8.557 -15.421 1.00 95.06 100 ARG A O 1
ATOM 786 N N . MET A 1 101 ? 15.454 -6.848 -14.145 1.00 95.62 101 MET A N 1
ATOM 787 C CA . MET A 1 101 ? 14.445 -6.334 -15.065 1.00 95.62 101 MET A CA 1
ATOM 788 C C . MET A 1 101 ? 14.999 -5.131 -15.827 1.00 95.62 101 MET A C 1
ATOM 790 O O . MET A 1 101 ? 15.419 -4.149 -15.218 1.00 95.62 101 MET A O 1
ATOM 794 N N . ASP A 1 102 ? 14.933 -5.181 -17.157 1.00 94.50 102 ASP A N 1
ATOM 795 C CA . ASP A 1 102 ? 15.408 -4.092 -18.024 1.00 94.50 102 ASP A CA 1
ATOM 796 C C . ASP A 1 102 ? 14.374 -2.959 -18.172 1.00 94.50 102 ASP A C 1
ATOM 798 O O . ASP A 1 102 ? 14.702 -1.841 -18.570 1.00 94.50 102 ASP A O 1
ATOM 802 N N . SER A 1 103 ? 13.109 -3.229 -17.829 1.00 96.94 103 SER A N 1
ATOM 803 C CA . SER A 1 103 ? 12.001 -2.280 -17.932 1.00 96.94 103 SER A CA 1
ATOM 804 C C . SER A 1 103 ? 11.544 -1.781 -16.562 1.00 96.94 103 SER A C 1
ATOM 806 O O . SER A 1 103 ? 11.009 -2.525 -15.732 1.00 96.94 103 SER A O 1
ATOM 808 N N . ILE A 1 104 ? 11.664 -0.468 -16.345 1.00 95.56 104 ILE A N 1
ATOM 809 C CA . ILE A 1 104 ? 11.128 0.193 -15.145 1.00 95.56 104 ILE A CA 1
ATOM 810 C C . ILE A 1 104 ? 9.597 0.139 -15.121 1.00 95.56 104 ILE A C 1
ATOM 812 O O . ILE A 1 104 ? 8.999 0.016 -14.054 1.00 95.56 104 ILE A O 1
ATOM 816 N N . SER A 1 105 ? 8.945 0.192 -16.286 1.00 95.31 105 SER A N 1
ATOM 817 C CA . SER A 1 105 ? 7.485 0.072 -16.371 1.00 95.31 105 SER A CA 1
ATOM 818 C C . SER A 1 105 ? 7.011 -1.309 -15.907 1.00 95.31 105 SER A C 1
ATOM 820 O O . SER A 1 105 ? 6.093 -1.397 -15.092 1.00 95.31 105 SER A O 1
ATOM 822 N N . GLU A 1 106 ? 7.685 -2.379 -16.333 1.00 95.94 106 GLU A N 1
ATOM 823 C CA . GLU A 1 106 ? 7.369 -3.737 -15.876 1.00 95.94 106 GLU A CA 1
ATOM 824 C C . GLU A 1 106 ? 7.711 -3.935 -14.396 1.00 95.94 106 GLU A C 1
ATOM 826 O O . GLU A 1 106 ? 6.973 -4.605 -13.674 1.00 95.94 106 GLU A O 1
ATOM 831 N N . THR A 1 107 ? 8.789 -3.305 -13.917 1.00 95.94 107 THR A N 1
ATOM 832 C CA . THR A 1 107 ? 9.154 -3.326 -12.492 1.00 95.94 107 THR A CA 1
ATOM 833 C C . THR A 1 107 ? 8.048 -2.705 -11.640 1.00 95.94 107 THR A C 1
ATOM 835 O O . THR A 1 107 ? 7.624 -3.308 -10.653 1.00 95.94 107 THR A O 1
ATOM 838 N N . ARG A 1 108 ? 7.509 -1.547 -12.051 1.00 95.62 108 ARG A N 1
ATOM 839 C CA . ARG A 1 108 ? 6.346 -0.927 -11.396 1.00 95.62 108 ARG A CA 1
ATOM 840 C C . ARG A 1 108 ? 5.131 -1.845 -11.413 1.00 95.62 108 ARG A C 1
ATOM 842 O O . ARG A 1 108 ? 4.524 -2.042 -10.370 1.00 95.62 108 ARG A O 1
ATOM 849 N N . ALA A 1 109 ? 4.809 -2.451 -12.556 1.00 94.19 109 ALA A N 1
ATOM 850 C CA . ALA A 1 109 ? 3.675 -3.368 -12.659 1.00 94.19 109 ALA A CA 1
ATOM 851 C C . ALA A 1 109 ? 3.817 -4.576 -11.713 1.00 94.19 109 ALA A C 1
ATOM 853 O O . ALA A 1 109 ? 2.853 -4.974 -11.054 1.00 94.19 109 ALA A O 1
ATOM 854 N N . LYS A 1 110 ? 5.030 -5.130 -11.587 1.00 93.69 110 LYS A N 1
ATOM 855 C CA . LYS A 1 110 ? 5.327 -6.216 -10.645 1.00 93.69 110 LYS A CA 1
ATOM 856 C C . LYS A 1 110 ? 5.185 -5.765 -9.188 1.00 93.69 110 LYS A C 1
ATOM 858 O O . LYS A 1 110 ? 4.565 -6.484 -8.405 1.00 93.69 110 LYS A O 1
ATOM 863 N N . LEU A 1 111 ? 5.697 -4.583 -8.837 1.00 94.31 111 LEU A N 1
ATOM 864 C CA . LEU A 1 111 ? 5.550 -3.990 -7.500 1.00 94.31 111 LEU A CA 1
ATOM 865 C C . LEU A 1 111 ? 4.080 -3.730 -7.151 1.00 94.31 111 LEU A C 1
ATOM 867 O O . LEU A 1 111 ? 3.633 -4.131 -6.081 1.00 94.31 111 LEU A O 1
ATOM 871 N N . SER A 1 112 ? 3.300 -3.165 -8.073 1.00 94.31 112 SER A N 1
ATOM 872 C CA . SER A 1 112 ? 1.847 -3.017 -7.929 1.00 94.31 112 SER A CA 1
ATOM 873 C C . SER A 1 112 ? 1.155 -4.358 -7.679 1.00 94.31 112 SER A C 1
ATOM 875 O O . SER A 1 112 ? 0.297 -4.463 -6.806 1.00 94.31 112 SER A O 1
ATOM 877 N N . GLY A 1 113 ? 1.568 -5.419 -8.380 1.00 92.94 113 GLY A N 1
ATOM 878 C CA . GLY A 1 113 ? 1.077 -6.774 -8.125 1.00 92.94 113 GLY A CA 1
ATOM 879 C C . GLY A 1 113 ? 1.432 -7.310 -6.730 1.00 92.94 113 GLY A C 1
ATOM 880 O O . GLY A 1 113 ? 0.621 -8.011 -6.127 1.00 92.94 113 GLY A O 1
ATOM 881 N N . ASN A 1 114 ? 2.612 -6.976 -6.196 1.00 92.50 114 ASN A N 1
ATOM 882 C CA . ASN A 1 114 ? 2.998 -7.327 -4.824 1.00 92.50 114 ASN A CA 1
ATOM 883 C C . ASN A 1 114 ? 2.169 -6.556 -3.787 1.00 92.50 114 ASN A C 1
ATOM 885 O O . ASN A 1 114 ? 1.763 -7.150 -2.792 1.00 92.50 114 ASN A O 1
ATOM 889 N N . LEU A 1 115 ? 1.871 -5.273 -4.029 1.00 93.06 115 LEU A N 1
ATOM 890 C CA . LEU A 1 115 ? 0.991 -4.474 -3.167 1.00 93.06 115 LEU A CA 1
ATOM 891 C C . LEU A 1 115 ? -0.396 -5.115 -3.048 1.00 93.06 115 LEU A C 1
ATOM 893 O O . LEU A 1 115 ? -0.867 -5.343 -1.938 1.00 93.06 115 LEU A O 1
ATOM 897 N N . VAL A 1 116 ? -0.999 -5.502 -4.179 1.00 93.06 116 VAL A N 1
ATOM 898 C CA . VAL A 1 116 ? -2.309 -6.178 -4.208 1.00 93.06 116 VAL A CA 1
ATOM 899 C C . VAL A 1 116 ? -2.300 -7.491 -3.422 1.00 93.06 116 VAL A C 1
ATOM 901 O O . VAL A 1 116 ? -3.277 -7.810 -2.752 1.00 93.06 116 VAL A O 1
ATOM 904 N N . ARG A 1 117 ? -1.206 -8.259 -3.478 1.00 89.88 117 ARG A N 1
ATOM 905 C CA . ARG A 1 117 ? -1.058 -9.505 -2.704 1.00 89.88 117 ARG A CA 1
ATOM 906 C C . ARG A 1 117 ? -0.741 -9.281 -1.226 1.00 89.88 117 ARG A C 1
ATOM 908 O O . ARG A 1 117 ? -0.829 -10.221 -0.447 1.00 89.88 117 ARG A O 1
ATOM 915 N N . GLY A 1 118 ? -0.380 -8.062 -0.830 1.00 86.81 118 GLY A N 1
ATOM 916 C CA . GLY A 1 118 ? 0.090 -7.775 0.521 1.00 86.81 118 GLY A CA 1
ATOM 917 C C . GLY A 1 118 ? 1.559 -8.094 0.780 1.00 86.81 118 GLY A C 1
ATOM 918 O O . GLY A 1 118 ? 2.009 -7.955 1.914 1.00 86.81 118 GLY A O 1
ATOM 919 N N . ASP A 1 119 ? 2.327 -8.437 -0.252 1.00 87.44 119 ASP A N 1
ATOM 920 C CA . ASP A 1 119 ? 3.732 -8.864 -0.164 1.00 87.44 119 ASP A CA 1
ATOM 921 C C . ASP A 1 119 ? 4.717 -7.685 -0.043 1.00 87.44 119 ASP A C 1
ATOM 923 O O . ASP A 1 119 ? 5.921 -7.818 -0.290 1.00 87.44 119 ASP A O 1
ATOM 927 N N . HIS A 1 120 ? 4.224 -6.488 0.279 1.00 85.88 120 HIS A N 1
ATOM 928 C CA . HIS A 1 120 ? 5.021 -5.266 0.221 1.00 85.88 120 HIS A CA 1
ATOM 929 C C . HIS A 1 120 ? 6.154 -5.257 1.254 1.00 85.88 120 HIS A C 1
ATOM 931 O O . HIS A 1 120 ? 7.280 -4.916 0.896 1.00 85.88 120 HIS A O 1
ATOM 937 N N . LYS A 1 121 ? 5.883 -5.691 2.496 1.00 84.50 121 LYS A N 1
ATOM 938 C CA . LYS A 1 121 ? 6.890 -5.788 3.568 1.00 84.50 121 LYS A CA 1
ATOM 939 C C . LYS A 1 121 ? 7.983 -6.783 3.197 1.00 84.50 121 LYS A C 1
ATOM 941 O O . LYS A 1 121 ? 9.145 -6.404 3.175 1.00 84.50 121 LYS A O 1
ATOM 946 N N . ASN A 1 122 ? 7.594 -7.978 2.748 1.00 83.12 122 ASN A N 1
ATOM 947 C CA . ASN A 1 122 ? 8.525 -8.998 2.254 1.00 83.12 122 ASN A CA 1
ATOM 948 C C . ASN A 1 122 ? 9.403 -8.461 1.112 1.00 83.12 122 ASN A C 1
ATOM 950 O O . ASN A 1 122 ? 10.593 -8.753 1.037 1.00 83.12 122 ASN A O 1
ATOM 954 N N . SER A 1 123 ? 8.824 -7.651 0.218 1.00 82.00 123 SER A N 1
ATOM 955 C CA . SER A 1 123 ? 9.578 -7.022 -0.871 1.00 82.00 123 SER A CA 1
ATOM 956 C C . SER A 1 123 ? 10.607 -6.020 -0.330 1.00 82.00 123 SER A C 1
ATOM 958 O O . SER A 1 123 ? 11.751 -6.024 -0.776 1.00 82.00 123 SER A O 1
ATOM 960 N N . LEU A 1 124 ? 10.219 -5.171 0.628 1.00 84.25 124 LEU A N 1
ATOM 961 C CA . LEU A 1 124 ? 11.111 -4.185 1.252 1.00 84.25 124 LEU A CA 1
ATOM 962 C C . LEU A 1 124 ? 12.222 -4.835 2.090 1.00 84.25 124 LEU A C 1
ATOM 964 O O . LEU A 1 124 ? 13.349 -4.352 2.090 1.00 84.25 124 LEU A O 1
ATOM 968 N N . GLU A 1 125 ? 11.937 -5.939 2.772 1.00 85.56 125 GLU A N 1
ATOM 969 C CA . GLU A 1 125 ? 12.945 -6.710 3.505 1.00 85.56 125 GLU A CA 1
ATOM 970 C C . GLU A 1 125 ? 13.966 -7.325 2.541 1.00 85.56 125 GLU A C 1
ATOM 972 O O . GLU A 1 125 ? 15.164 -7.097 2.689 1.00 85.56 125 GLU A O 1
ATOM 977 N N . ALA A 1 126 ? 13.499 -7.977 1.470 1.00 80.56 126 ALA A N 1
ATOM 978 C CA . ALA A 1 126 ? 14.370 -8.609 0.480 1.00 80.56 126 ALA A CA 1
ATOM 979 C C . ALA A 1 126 ? 15.377 -7.642 -0.167 1.00 80.56 126 ALA A C 1
ATOM 981 O O . ALA A 1 126 ? 16.492 -8.044 -0.500 1.00 80.56 126 ALA A O 1
ATOM 982 N N . ILE A 1 127 ? 15.001 -6.374 -0.368 1.00 80.75 127 ILE A N 1
ATOM 983 C CA . ILE A 1 127 ? 15.910 -5.375 -0.943 1.00 80.75 127 ILE A CA 1
ATOM 984 C C . ILE A 1 127 ? 16.868 -4.774 0.085 1.00 80.75 127 ILE A C 1
ATOM 986 O O . ILE A 1 127 ? 17.975 -4.389 -0.285 1.00 80.75 127 ILE A O 1
ATOM 990 N N . ASN A 1 128 ? 16.465 -4.698 1.355 1.00 81.31 128 ASN A N 1
ATOM 991 C CA . ASN A 1 128 ? 17.341 -4.259 2.438 1.00 81.31 128 ASN A CA 1
ATOM 992 C C . ASN A 1 128 ? 18.428 -5.302 2.721 1.00 81.31 128 ASN A C 1
ATOM 994 O O . ASN A 1 128 ? 19.582 -4.923 2.873 1.00 81.31 128 ASN A O 1
ATOM 998 N N . ASP A 1 129 ? 18.084 -6.591 2.693 1.00 78.69 129 ASP A N 1
ATOM 999 C CA . ASP A 1 129 ? 19.039 -7.696 2.874 1.00 78.69 129 ASP A CA 1
ATOM 1000 C C . ASP A 1 129 ? 20.021 -7.844 1.699 1.00 78.69 129 ASP A C 1
ATOM 1002 O O . ASP A 1 129 ? 21.086 -8.444 1.831 1.00 78.69 129 ASP A O 1
ATOM 1006 N N . ALA A 1 130 ? 19.658 -7.322 0.525 1.00 71.94 130 ALA A N 1
ATOM 1007 C CA . ALA A 1 130 ? 20.477 -7.374 -0.683 1.00 71.94 130 ALA A CA 1
ATOM 1008 C C . ALA A 1 130 ? 21.462 -6.194 -0.826 1.00 71.94 130 ALA A C 1
ATOM 1010 O O . ALA A 1 130 ? 22.185 -6.142 -1.829 1.00 71.94 130 ALA A O 1
ATOM 1011 N N . ARG A 1 131 ? 21.452 -5.236 0.111 1.00 64.69 131 ARG A N 1
ATOM 1012 C CA . ARG A 1 131 ? 22.360 -4.077 0.160 1.00 64.69 131 ARG A CA 1
ATOM 1013 C C . ARG A 1 131 ? 23.596 -4.387 0.996 1.00 64.69 131 ARG A C 1
ATOM 1015 O O . ARG A 1 131 ? 24.683 -3.952 0.555 1.00 64.69 131 ARG A O 1
#

Sequence (131 aa):
MVALVAAATASPALAGPNEDTFFEAGYTMCDAHMLQLAYDDDLMNRVMRNAAEKLRRGDGARVAADVERGRQMNRYEARRCPADEVYSAEQILLFAKYWRMDSISETRAKLSGNLVRGDHKNSLEAINDAR

Radius of gyration: 16.71 Å; chains: 1; bounding box: 41×45×45 Å

pLDDT: mean 85.52, std 15.88, range [35.34, 97.0]